Protein AF-A2GBV6-F1 (afdb_monomer_lite)

pLDDT: mean 85.14, std 10.29, range [37.47, 96.88]

Organism: Trichomonas vaginalis (strain ATCC PRA-98 / G3) (NCBI:txid412133)

Sequence (72 aa):
MTNKVTEAMKQKFLVEYIKSGTIPEGFYIHTMKDGRVQFRKIKQPLDKEGILRKIKLHEDNIAELKKKLEEL

Secondary structure (DSSP, 8-state):
---PPPHHHHHHHHHHHHHH----TTEEEEE-TTS-EEEEE-----SHHHHHHHHHHHHHHHHHHHHHHHT-

Radius of gyration: 18.33 Å; chains: 1; bounding box: 43×20×45 Å

Foldseek 3Di:
DPPDQDPVNVVVQVVCCVPPVDHDPQWDWDQDPVRDIDTDGNPDDPDPVVVVVVVVVVVVVVVVVVVVVVVD

Structure (mmCIF, N/CA/C/O backbone):
data_AF-A2GBV6-F1
#
_entry.id   AF-A2GBV6-F1
#
loop_
_atom_site.group_PDB
_atom_site.id
_atom_site.type_symbol
_atom_site.label_atom_id
_atom_site.label_alt_id
_atom_site.label_comp_id
_atom_site.label_asym_id
_atom_site.label_entity_id
_atom_site.label_seq_id
_atom_site.pdbx_PDB_ins_code
_atom_site.Cartn_x
_atom_site.Cartn_y
_atom_site.Cartn_z
_atom_site.occupancy
_atom_site.B_iso_or_equiv
_atom_site.auth_seq_id
_atom_site.auth_comp_id
_atom_site.auth_asym_id
_atom_site.auth_atom_id
_atom_site.pdbx_PDB_model_num
ATOM 1 N N . MET A 1 1 ? 16.828 7.148 3.922 1.00 37.47 1 MET A N 1
ATOM 2 C CA . MET A 1 1 ? 16.656 7.945 2.686 1.00 37.47 1 MET A CA 1
ATOM 3 C C . MET A 1 1 ? 15.349 7.546 2.017 1.00 37.47 1 MET A C 1
ATOM 5 O O . MET A 1 1 ? 15.203 6.399 1.618 1.00 37.47 1 MET A O 1
ATOM 9 N N . THR A 1 2 ? 14.361 8.434 1.935 1.00 52.03 2 THR A N 1
ATOM 10 C CA . THR A 1 2 ? 13.152 8.191 1.136 1.00 52.03 2 THR A CA 1
ATOM 11 C C . THR A 1 2 ? 13.459 8.534 -0.317 1.00 52.03 2 THR A C 1
ATOM 13 O O . THR A 1 2 ? 13.326 9.681 -0.730 1.00 52.03 2 THR A O 1
ATOM 16 N N . ASN A 1 3 ? 13.889 7.540 -1.101 1.00 61.25 3 ASN A N 1
ATOM 17 C CA . ASN A 1 3 ? 14.072 7.719 -2.542 1.00 61.25 3 ASN A CA 1
ATOM 18 C C . ASN A 1 3 ? 12.736 8.155 -3.158 1.00 61.25 3 ASN A C 1
ATOM 20 O O . ASN A 1 3 ? 11.747 7.413 -3.146 1.00 61.25 3 ASN A O 1
ATOM 24 N N . LYS A 1 4 ? 12.691 9.407 -3.616 1.00 71.62 4 LYS A N 1
ATOM 25 C CA . LYS A 1 4 ? 11.523 9.997 -4.263 1.00 71.62 4 LYS A CA 1
ATOM 26 C C . 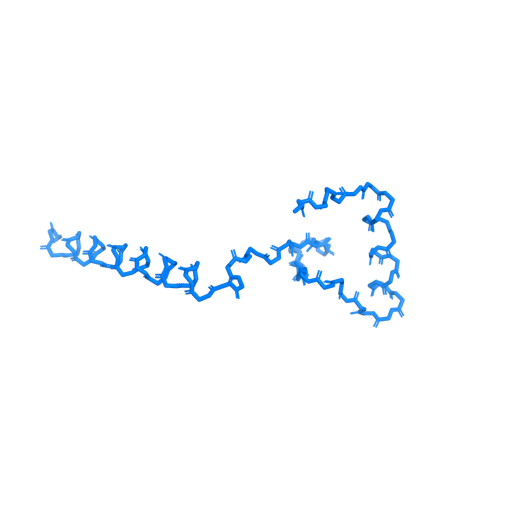LYS A 1 4 ? 11.386 9.349 -5.638 1.00 71.62 4 LYS A C 1
ATOM 28 O O . LYS A 1 4 ? 12.327 9.365 -6.423 1.00 71.62 4 LYS A O 1
ATOM 33 N N . VAL A 1 5 ? 10.227 8.758 -5.915 1.00 78.12 5 VAL A N 1
ATOM 34 C CA . VAL A 1 5 ? 9.955 8.141 -7.220 1.00 78.12 5 VAL A CA 1
ATOM 35 C C . VAL A 1 5 ? 9.840 9.250 -8.265 1.00 78.12 5 VAL A C 1
ATOM 37 O O . VAL A 1 5 ? 8.982 10.125 -8.133 1.00 78.12 5 VAL A O 1
ATOM 40 N N . THR A 1 6 ? 10.703 9.226 -9.279 1.00 85.44 6 THR A N 1
ATOM 41 C CA . THR A 1 6 ? 10.695 10.188 -10.392 1.00 85.44 6 THR A CA 1
ATOM 42 C C . THR A 1 6 ? 9.750 9.730 -11.508 1.00 85.44 6 THR A C 1
ATOM 44 O O . THR A 1 6 ? 9.374 8.559 -11.569 1.00 85.44 6 THR A O 1
ATOM 47 N N . GLU A 1 7 ? 9.368 10.628 -12.422 1.00 83.12 7 GLU A N 1
ATOM 48 C CA . GLU A 1 7 ? 8.521 10.268 -13.576 1.00 83.12 7 GLU A CA 1
ATOM 49 C C . GLU A 1 7 ? 9.171 9.214 -14.484 1.00 83.12 7 GLU A C 1
ATOM 51 O O . GLU A 1 7 ? 8.511 8.263 -14.899 1.00 83.12 7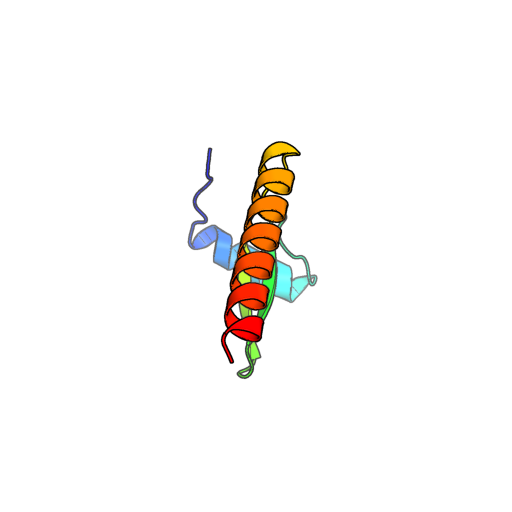 GLU A O 1
ATOM 56 N N . ALA A 1 8 ? 10.484 9.308 -14.711 1.00 86.31 8 ALA A N 1
ATOM 57 C CA . ALA A 1 8 ? 11.227 8.312 -15.483 1.00 86.31 8 ALA A CA 1
ATOM 58 C C . ALA A 1 8 ? 11.148 6.908 -14.849 1.00 86.31 8 ALA A C 1
ATOM 60 O O . ALA A 1 8 ? 10.981 5.911 -15.552 1.00 86.31 8 ALA A O 1
ATOM 61 N N . MET A 1 9 ? 11.197 6.819 -13.513 1.00 86.69 9 MET A N 1
ATOM 62 C CA . MET A 1 9 ? 11.017 5.546 -12.805 1.00 86.69 9 MET A CA 1
ATOM 63 C C . MET A 1 9 ? 9.600 4.995 -12.981 1.00 86.69 9 MET A C 1
ATOM 65 O O . MET A 1 9 ? 9.443 3.799 -13.204 1.00 86.69 9 MET A O 1
ATOM 69 N N . LYS A 1 10 ? 8.569 5.851 -12.934 1.00 83.31 10 LYS A N 1
ATOM 70 C CA . LYS A 1 10 ? 7.174 5.425 -13.146 1.00 83.31 10 LYS A CA 1
ATOM 71 C C . LYS A 1 10 ? 6.963 4.846 -14.543 1.00 83.31 10 LYS A C 1
ATOM 73 O O . LYS A 1 10 ? 6.316 3.811 -14.675 1.00 83.31 10 LYS A O 1
ATOM 78 N N . GLN A 1 11 ? 7.528 5.484 -15.570 1.00 86.25 11 GLN A N 1
ATOM 79 C CA . GLN A 1 11 ? 7.460 4.982 -16.945 1.00 86.25 11 GLN A CA 1
ATOM 80 C C . GLN A 1 11 ? 8.147 3.620 -17.074 1.00 86.25 11 GLN A C 1
ATOM 82 O O . GLN A 1 11 ? 7.571 2.696 -17.646 1.00 86.25 11 GLN A O 1
ATOM 87 N N . LYS A 1 12 ? 9.335 3.461 -16.476 1.00 89.12 12 LYS A N 1
ATOM 88 C CA . LYS A 1 12 ? 10.043 2.176 -16.449 1.00 89.12 12 LYS A CA 1
ATOM 89 C C . LYS A 1 12 ? 9.216 1.078 -15.767 1.00 89.12 12 LYS A C 1
ATOM 91 O O . LYS A 1 12 ? 9.070 0.000 -16.334 1.00 89.12 12 LYS A O 1
ATOM 96 N N . PHE A 1 13 ? 8.620 1.373 -14.611 1.00 89.50 13 PHE A N 1
ATOM 97 C CA . PHE A 1 13 ? 7.767 0.428 -13.880 1.00 89.50 13 PHE A CA 1
ATOM 98 C C . PHE A 1 13 ? 6.557 -0.019 -14.698 1.00 89.50 13 PHE A C 1
ATOM 100 O O . PHE A 1 13 ? 6.229 -1.202 -14.714 1.00 89.50 13 PHE A O 1
ATOM 107 N N . LEU A 1 14 ? 5.910 0.912 -15.404 1.00 88.00 14 LEU A N 1
ATOM 108 C CA . LEU A 1 14 ? 4.778 0.591 -16.266 1.00 88.00 14 LEU A CA 1
ATOM 109 C C . LEU A 1 14 ? 5.192 -0.335 -17.419 1.00 88.00 14 LEU A C 1
ATOM 111 O O . LEU A 1 14 ? 4.501 -1.314 -17.689 1.00 88.00 14 LEU A O 1
ATOM 115 N N . VAL A 1 15 ? 6.321 -0.053 -18.076 1.00 90.06 15 VAL A N 1
ATOM 116 C CA . VAL A 1 15 ? 6.831 -0.881 -19.180 1.00 90.06 15 VAL A CA 1
ATOM 117 C C . VAL A 1 15 ? 7.174 -2.294 -18.706 1.00 90.06 15 VAL A C 1
ATOM 119 O O . VAL A 1 15 ? 6.808 -3.258 -19.375 1.00 90.06 15 VAL A O 1
ATOM 122 N N . GLU A 1 16 ? 7.850 -2.434 -17.565 1.00 91.25 16 GLU A N 1
ATOM 123 C CA . GLU A 1 16 ? 8.194 -3.743 -16.989 1.00 91.25 16 GLU A CA 1
ATOM 124 C C . GLU A 1 16 ? 6.940 -4.525 -16.585 1.00 91.25 16 GLU A C 1
ATOM 126 O O . GLU A 1 16 ? 6.800 -5.697 -16.929 1.00 91.25 16 GLU A O 1
ATOM 131 N N . TYR A 1 17 ? 5.971 -3.860 -15.956 1.00 91.69 17 TYR A N 1
ATOM 132 C CA . TYR A 1 17 ? 4.704 -4.486 -15.596 1.00 91.69 17 TYR A CA 1
ATOM 133 C C . TYR A 1 17 ? 3.929 -4.998 -16.821 1.00 91.69 17 TYR A C 1
ATOM 135 O O . TYR A 1 17 ? 3.434 -6.120 -16.799 1.00 91.69 17 TYR A O 1
ATOM 143 N N . ILE A 1 18 ? 3.867 -4.226 -17.913 1.00 88.19 18 ILE A N 1
ATOM 144 C CA . ILE A 1 18 ? 3.185 -4.648 -19.150 1.00 88.19 18 ILE A CA 1
ATOM 145 C C . ILE A 1 18 ? 3.922 -5.807 -19.836 1.00 88.19 18 ILE A C 1
ATOM 147 O O . ILE A 1 18 ? 3.280 -6.706 -20.373 1.00 88.19 18 ILE A O 1
ATOM 151 N N . LYS A 1 19 ? 5.261 -5.799 -19.839 1.00 92.69 19 LYS A N 1
ATOM 152 C CA . LYS A 1 19 ? 6.063 -6.816 -20.539 1.00 92.69 19 LYS A CA 1
ATOM 153 C C . LYS A 1 19 ? 6.112 -8.160 -19.817 1.00 92.69 19 LYS A C 1
ATOM 155 O O . LYS A 1 19 ? 6.093 -9.190 -20.481 1.00 92.69 19 LYS A O 1
ATOM 160 N N . SER A 1 20 ? 6.238 -8.153 -18.492 1.00 92.19 20 SER A N 1
ATOM 161 C CA . SER A 1 20 ? 6.538 -9.362 -17.710 1.00 92.19 20 SER A CA 1
ATOM 162 C C . SER A 1 20 ? 5.652 -9.554 -16.481 1.00 92.19 20 SER A C 1
ATOM 164 O O . SER A 1 20 ? 5.850 -10.511 -15.738 1.00 92.19 20 SER A O 1
ATOM 166 N N . GLY A 1 21 ? 4.700 -8.653 -16.222 1.00 88.19 21 GLY A N 1
ATOM 167 C CA . GLY A 1 21 ? 3.896 -8.678 -14.997 1.00 88.19 21 GLY A CA 1
ATOM 168 C C . GLY A 1 21 ? 4.690 -8.330 -13.734 1.00 88.19 21 GLY A C 1
ATOM 169 O O . GLY A 1 21 ? 4.190 -8.512 -12.625 1.00 88.19 21 GLY A O 1
ATOM 170 N N . THR A 1 22 ? 5.926 -7.838 -13.871 1.00 90.94 22 THR A N 1
ATOM 171 C CA . THR A 1 22 ? 6.811 -7.555 -12.736 1.00 90.94 22 THR A CA 1
ATOM 172 C C . THR A 1 22 ? 6.345 -6.315 -11.980 1.00 90.94 22 THR A C 1
ATOM 174 O O . THR A 1 22 ? 6.118 -5.256 -12.564 1.00 90.94 22 THR A O 1
ATOM 177 N N . ILE A 1 23 ? 6.233 -6.440 -10.657 1.00 86.50 23 ILE A N 1
ATOM 178 C CA . ILE A 1 23 ? 5.899 -5.333 -9.760 1.00 86.50 23 ILE A CA 1
ATOM 179 C C . ILE A 1 23 ? 7.179 -4.915 -9.022 1.00 86.50 23 ILE A C 1
ATOM 181 O O . ILE A 1 23 ? 7.829 -5.774 -8.424 1.00 86.50 23 ILE A O 1
ATOM 185 N N . PRO A 1 24 ? 7.552 -3.622 -9.038 1.00 85.94 24 PRO A N 1
ATOM 186 C CA . PRO A 1 24 ? 8.716 -3.132 -8.308 1.00 85.94 24 PRO A CA 1
ATOM 187 C C . PRO A 1 24 ? 8.624 -3.415 -6.805 1.00 85.94 24 PRO A C 1
ATOM 189 O O . PRO A 1 24 ? 7.555 -3.291 -6.201 1.00 85.94 24 PRO A O 1
ATOM 192 N N . GLU A 1 25 ? 9.760 -3.726 -6.183 1.00 83.06 25 GLU A N 1
ATOM 193 C CA . GLU A 1 25 ? 9.828 -3.993 -4.746 1.00 83.06 25 GLU A CA 1
ATOM 194 C C . GLU A 1 25 ? 9.294 -2.811 -3.918 1.00 83.06 25 GLU A C 1
ATOM 196 O O . GLU A 1 25 ? 9.577 -1.639 -4.183 1.00 83.06 25 GLU A O 1
ATOM 201 N N . GLY A 1 26 ? 8.493 -3.120 -2.896 1.00 80.94 26 GLY A N 1
ATOM 202 C CA . GLY A 1 26 ? 7.855 -2.111 -2.054 1.00 80.94 26 GLY A CA 1
ATOM 203 C C . GLY A 1 26 ? 6.629 -1.447 -2.689 1.00 80.94 26 GLY A C 1
ATOM 204 O O . GLY A 1 26 ? 6.124 -0.470 -2.128 1.00 80.94 26 GLY A O 1
ATOM 205 N N . PHE A 1 27 ? 6.125 -1.962 -3.814 1.00 85.50 27 PHE A N 1
ATOM 206 C CA . PHE A 1 27 ? 4.874 -1.537 -4.442 1.00 85.50 27 PHE A CA 1
ATOM 207 C C . PHE A 1 27 ? 3.899 -2.707 -4.609 1.00 85.50 27 PHE A C 1
ATOM 209 O O . PHE A 1 27 ? 4.289 -3.867 -4.667 1.00 85.50 27 PHE A O 1
ATOM 216 N N . TYR A 1 28 ? 2.613 -2.384 -4.695 1.00 87.56 28 TYR A N 1
ATOM 217 C CA . TYR A 1 28 ? 1.552 -3.286 -5.133 1.00 87.56 28 TYR A CA 1
ATOM 218 C C . TYR A 1 28 ? 0.705 -2.600 -6.206 1.00 87.56 28 TYR A C 1
ATOM 220 O O . TYR A 1 28 ? 0.670 -1.368 -6.295 1.00 87.56 28 TYR A O 1
ATOM 228 N N . ILE A 1 29 ? 0.016 -3.399 -7.018 1.00 89.69 29 ILE A N 1
ATOM 229 C CA . ILE A 1 29 ? -0.886 -2.899 -8.054 1.00 89.69 29 ILE A CA 1
ATOM 230 C C . ILE A 1 29 ? -2.299 -2.772 -7.498 1.00 89.69 29 ILE A C 1
ATOM 232 O O . ILE A 1 29 ? -2.835 -3.700 -6.897 1.00 89.69 29 ILE A O 1
ATOM 236 N N . HIS A 1 30 ? -2.914 -1.618 -7.728 1.00 88.88 30 HIS A N 1
ATOM 237 C CA . HIS A 1 30 ? -4.339 -1.411 -7.544 1.00 88.88 30 HIS A CA 1
ATOM 238 C C . HIS A 1 30 ? -4.979 -1.126 -8.900 1.00 88.88 30 HIS A C 1
ATOM 240 O O . HIS A 1 30 ? -4.742 -0.071 -9.494 1.00 88.88 30 HIS A O 1
ATOM 246 N N . THR A 1 31 ? -5.770 -2.076 -9.390 1.00 88.19 31 THR A N 1
ATOM 247 C CA . THR A 1 31 ? -6.549 -1.913 -10.618 1.00 88.19 31 THR A CA 1
ATOM 248 C C . THR A 1 31 ? -7.858 -1.210 -10.284 1.00 88.19 31 THR A C 1
ATOM 250 O O . THR A 1 31 ? -8.643 -1.681 -9.460 1.00 88.19 31 THR A O 1
ATOM 253 N N . MET A 1 32 ? -8.076 -0.059 -10.904 1.00 89.50 32 MET A N 1
ATOM 254 C CA . MET A 1 32 ? -9.289 0.737 -10.764 1.00 89.50 32 MET A CA 1
ATOM 255 C C . MET A 1 32 ? -10.420 0.140 -11.615 1.00 89.50 32 MET A C 1
ATOM 257 O O . MET A 1 32 ? -10.179 -0.597 -12.571 1.00 89.50 32 MET A O 1
ATOM 261 N N . LYS A 1 33 ? -11.674 0.490 -11.300 1.00 89.50 33 LYS A N 1
ATOM 262 C CA . LYS A 1 33 ? -12.865 -0.002 -12.024 1.00 89.50 33 LYS A CA 1
ATOM 263 C C . LYS A 1 33 ? -12.891 0.371 -13.512 1.00 89.50 33 LYS A C 1
ATOM 265 O O . LYS A 1 33 ? -13.551 -0.300 -14.291 1.00 89.50 33 LYS A O 1
ATOM 270 N N . ASP A 1 34 ? -12.186 1.430 -13.892 1.00 91.31 34 ASP A N 1
ATOM 271 C CA . ASP A 1 34 ? -12.053 1.908 -15.272 1.00 91.31 34 ASP A CA 1
ATOM 272 C C . ASP A 1 34 ? -10.851 1.295 -16.014 1.00 91.31 34 ASP A C 1
ATOM 274 O O . ASP A 1 34 ? -10.461 1.776 -17.074 1.00 91.31 34 ASP A O 1
ATOM 278 N N . GLY A 1 35 ? -10.233 0.252 -15.450 1.00 83.81 35 GLY A N 1
ATOM 279 C CA . GLY A 1 35 ? -9.097 -0.443 -16.051 1.00 83.81 35 GLY A CA 1
ATOM 280 C C . GLY A 1 35 ? 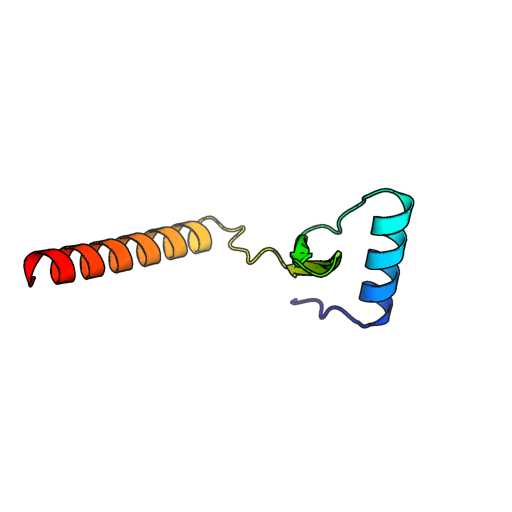-7.751 0.259 -15.861 1.00 83.81 35 GLY A C 1
ATOM 281 O O . GLY A 1 35 ? -6.727 -0.278 -16.281 1.00 83.81 35 GLY A O 1
ATOM 282 N N . ARG A 1 36 ? -7.699 1.426 -15.199 1.00 87.44 36 ARG A N 1
ATOM 283 C CA . ARG A 1 36 ? -6.420 2.077 -14.881 1.00 87.44 36 ARG A CA 1
ATOM 284 C C . ARG A 1 36 ? -5.651 1.291 -13.824 1.00 87.44 36 ARG A C 1
ATOM 286 O O . ARG A 1 36 ? -6.206 0.847 -12.821 1.00 87.44 36 ARG A O 1
ATOM 293 N N . VAL A 1 37 ? -4.340 1.196 -14.017 1.00 85.88 37 VAL A N 1
ATOM 294 C CA . VAL A 1 37 ? -3.413 0.521 -13.104 1.00 85.88 37 VAL A CA 1
ATOM 295 C C . VAL A 1 37 ? -2.677 1.564 -12.266 1.00 85.88 37 VAL A C 1
ATOM 297 O O . VAL A 1 37 ? -2.011 2.447 -12.805 1.00 85.88 37 VAL A O 1
ATOM 300 N N . GLN A 1 38 ? -2.781 1.466 -10.940 1.00 88.19 38 GLN A N 1
ATOM 301 C CA . GLN A 1 38 ? -2.078 2.344 -10.008 1.00 88.19 38 GLN A CA 1
ATOM 302 C C . GLN A 1 38 ? -1.034 1.568 -9.202 1.00 88.19 38 GLN A C 1
ATOM 304 O O . GLN A 1 38 ? -1.369 0.666 -8.436 1.00 88.19 38 GLN A O 1
ATOM 309 N N . PHE A 1 39 ? 0.229 1.982 -9.304 1.00 88.00 39 PHE A N 1
ATOM 310 C CA . PHE A 1 39 ? 1.299 1.509 -8.427 1.00 88.00 39 PHE A CA 1
ATOM 311 C C . PHE A 1 39 ? 1.188 2.211 -7.075 1.00 88.00 39 PHE A C 1
ATOM 313 O O . PHE A 1 39 ? 1.370 3.427 -6.970 1.00 88.00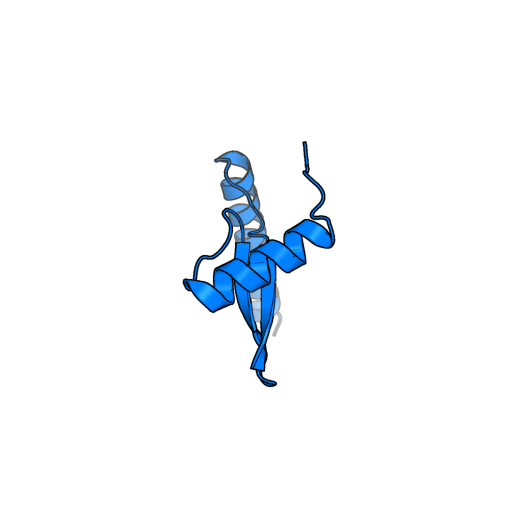 39 PHE A O 1
ATOM 320 N N . ARG A 1 40 ? 0.891 1.453 -6.023 1.00 86.69 40 ARG A N 1
ATOM 321 C CA . ARG A 1 40 ? 0.805 1.963 -4.657 1.00 86.69 40 ARG A CA 1
ATOM 322 C C . ARG A 1 40 ? 1.984 1.475 -3.846 1.00 86.69 40 ARG A C 1
ATOM 324 O O . ARG A 1 40 ? 2.293 0.291 -3.832 1.00 86.69 40 ARG A O 1
ATOM 331 N N . LYS A 1 41 ? 2.635 2.397 -3.141 1.00 84.81 41 LYS A N 1
ATOM 332 C CA . LYS A 1 41 ? 3.723 2.045 -2.233 1.00 84.81 41 LYS A CA 1
ATOM 333 C C . LYS A 1 41 ? 3.156 1.260 -1.054 1.00 84.81 41 LYS A C 1
ATOM 335 O O . LYS A 1 41 ? 2.181 1.692 -0.430 1.00 84.81 41 LYS A O 1
ATOM 340 N N . ILE A 1 42 ? 3.780 0.136 -0.731 1.00 81.94 42 ILE A N 1
ATOM 341 C CA . ILE A 1 42 ? 3.520 -0.589 0.506 1.00 81.94 42 ILE A CA 1
ATOM 342 C C . ILE A 1 42 ? 3.931 0.351 1.639 1.00 81.94 42 ILE A C 1
ATOM 344 O O . ILE A 1 42 ? 5.100 0.719 1.782 1.00 81.94 42 ILE A O 1
ATOM 348 N N . LYS A 1 43 ? 2.944 0.807 2.417 1.00 73.94 43 LYS A N 1
ATOM 349 C CA . LYS A 1 43 ? 3.212 1.571 3.633 1.00 73.94 43 LYS A CA 1
ATOM 350 C C . LYS A 1 43 ? 3.823 0.601 4.634 1.00 73.94 43 LYS A C 1
ATOM 352 O O . LYS A 1 43 ? 3.098 -0.163 5.268 1.00 73.94 43 LYS A O 1
ATOM 357 N N . GL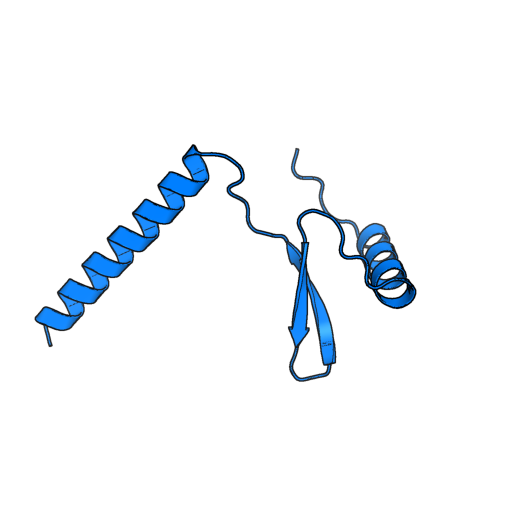N A 1 44 ? 5.150 0.623 4.716 1.00 69.56 44 GLN A N 1
ATOM 358 C CA . GLN A 1 44 ? 5.893 -0.032 5.780 1.00 69.56 44 GLN A CA 1
ATOM 359 C C . GLN A 1 44 ? 5.304 0.393 7.131 1.00 69.56 44 GLN A C 1
ATOM 361 O O . GLN A 1 44 ? 4.875 1.538 7.304 1.00 69.56 44 GLN A O 1
ATOM 366 N N . PRO A 1 45 ? 5.212 -0.563 8.048 1.00 62.94 45 PRO A N 1
ATOM 367 C CA . PRO A 1 45 ? 6.356 -0.756 8.919 1.00 62.94 45 PRO A CA 1
ATOM 368 C C . PRO A 1 45 ? 7.021 -2.098 8.629 1.00 62.94 45 PRO A C 1
ATOM 370 O O . PRO A 1 45 ? 6.381 -3.138 8.740 1.00 62.94 45 PRO A O 1
ATOM 373 N N . LEU A 1 46 ? 8.280 -2.074 8.188 1.00 63.97 46 LEU A N 1
ATOM 374 C CA . LEU A 1 46 ? 9.079 -3.297 8.045 1.00 63.97 46 LEU A CA 1
ATOM 375 C C . LEU A 1 46 ? 9.827 -3.636 9.335 1.00 63.97 46 LEU A C 1
ATOM 377 O O . LEU A 1 46 ? 10.381 -4.725 9.444 1.00 63.97 46 LEU A O 1
ATOM 381 N N . ASP A 1 47 ? 9.852 -2.725 10.306 1.00 76.81 47 ASP A N 1
ATOM 382 C CA . ASP A 1 47 ? 10.450 -2.948 11.610 1.00 76.81 47 ASP A CA 1
ATOM 383 C C . ASP A 1 47 ? 9.417 -3.447 12.629 1.00 76.81 47 ASP A C 1
ATOM 385 O O . ASP A 1 47 ? 8.218 -3.156 12.575 1.00 76.81 47 ASP A O 1
ATOM 389 N N . LYS A 1 48 ? 9.910 -4.228 13.594 1.00 80.56 48 LYS A N 1
ATOM 390 C CA . LYS A 1 48 ? 9.100 -4.788 14.683 1.00 80.56 48 LYS A CA 1
ATOM 391 C C . LYS A 1 48 ? 8.344 -3.691 15.442 1.00 80.56 48 LYS A C 1
ATOM 393 O O . LYS A 1 48 ? 7.181 -3.879 15.790 1.00 80.56 48 LYS A O 1
ATOM 398 N N . GLU A 1 49 ? 8.982 -2.543 15.662 1.00 82.75 49 GLU A N 1
ATOM 399 C CA . GLU A 1 49 ? 8.389 -1.406 16.371 1.00 82.75 49 GLU A CA 1
ATOM 400 C C . GLU A 1 49 ? 7.227 -0.771 15.609 1.00 82.75 49 GLU A C 1
ATOM 402 O O . GLU A 1 49 ? 6.170 -0.517 16.192 1.00 82.75 49 GLU A O 1
ATOM 407 N N . GLY A 1 50 ? 7.368 -0.546 14.302 1.00 81.62 50 GLY A N 1
ATOM 408 C CA . GLY A 1 50 ? 6.291 0.036 13.522 1.00 81.62 50 GLY A CA 1
ATOM 409 C C . GLY A 1 50 ? 5.098 -0.916 13.389 1.00 81.62 50 GLY A C 1
ATOM 410 O O . GLY A 1 50 ? 3.953 -0.455 13.408 1.00 81.62 50 GLY A O 1
ATOM 411 N N . ILE A 1 51 ? 5.338 -2.234 13.315 1.00 83.44 51 ILE A N 1
ATOM 412 C CA . ILE A 1 51 ? 4.270 -3.247 13.333 1.00 83.44 51 ILE A CA 1
ATOM 413 C C . ILE A 1 51 ? 3.515 -3.183 14.665 1.00 83.44 51 ILE A C 1
ATOM 415 O O . ILE A 1 51 ? 2.290 -3.061 14.658 1.00 83.44 51 ILE A O 1
ATOM 419 N N . LEU A 1 52 ? 4.228 -3.177 15.797 1.00 85.81 52 LEU A N 1
ATOM 420 C CA . LEU A 1 52 ? 3.624 -3.068 17.131 1.00 85.81 52 LEU A CA 1
ATOM 421 C C . LEU A 1 52 ? 2.807 -1.781 17.293 1.00 85.81 52 LEU A C 1
ATOM 423 O O . LEU A 1 52 ? 1.680 -1.816 17.785 1.00 85.81 52 LEU A O 1
ATOM 427 N N . ARG A 1 53 ? 3.327 -0.645 16.816 1.00 85.75 53 ARG A N 1
ATOM 428 C CA . ARG A 1 53 ? 2.606 0.635 16.853 1.00 85.75 53 ARG A CA 1
ATOM 429 C C . ARG A 1 53 ? 1.303 0.583 16.056 1.00 85.75 53 ARG A C 1
ATOM 431 O O . ARG A 1 53 ? 0.304 1.167 16.472 1.00 85.75 53 ARG A O 1
ATOM 438 N N . LYS A 1 54 ? 1.307 -0.101 14.909 1.00 83.88 54 LYS A N 1
ATOM 439 C CA . LYS A 1 54 ? 0.118 -0.248 14.065 1.00 83.88 54 LYS A CA 1
ATOM 440 C C . LYS A 1 54 ? -0.923 -1.178 14.690 1.00 83.88 54 LYS A C 1
ATOM 442 O O . LYS A 1 54 ? -2.108 -0.881 14.588 1.00 83.88 54 LYS A O 1
ATOM 447 N N . ILE A 1 55 ? -0.489 -2.251 15.354 1.00 87.00 55 ILE A N 1
ATOM 448 C CA . ILE A 1 55 ? -1.375 -3.130 16.133 1.00 87.00 55 ILE A CA 1
ATOM 449 C C . ILE A 1 55 ? -2.072 -2.320 17.227 1.00 87.00 55 ILE A C 1
ATOM 451 O O . ILE A 1 55 ? -3.298 -2.283 17.246 1.00 87.00 55 ILE A O 1
ATOM 455 N N . LYS A 1 56 ? -1.308 -1.575 18.036 1.00 91.75 56 LYS A N 1
ATOM 456 C CA . LYS A 1 56 ? -1.862 -0.746 19.115 1.00 91.75 56 LYS A CA 1
ATOM 457 C C . LYS A 1 56 ? -2.908 0.257 18.616 1.00 91.75 56 LYS A C 1
ATOM 459 O O . LYS A 1 56 ? -3.984 0.358 19.186 1.00 91.75 56 LYS A O 1
ATOM 464 N N . LEU A 1 57 ? -2.635 0.942 17.501 1.00 91.25 57 LEU A N 1
ATOM 465 C CA . LEU A 1 57 ? -3.600 1.864 16.887 1.00 91.25 57 LEU A CA 1
ATOM 466 C C . LEU A 1 57 ? -4.923 1.166 16.524 1.00 91.25 57 LEU A C 1
ATOM 468 O O . LEU A 1 57 ? -5.997 1.743 16.671 1.00 91.25 57 LEU A O 1
ATOM 472 N N . HIS A 1 58 ? -4.855 -0.059 16.004 1.00 92.25 58 HIS A N 1
ATOM 473 C CA . HIS A 1 58 ? -6.054 -0.818 15.662 1.00 92.25 58 HIS A CA 1
ATOM 474 C C . HIS A 1 58 ? -6.802 -1.313 16.904 1.00 92.25 58 HIS A C 1
ATOM 476 O O . HIS A 1 58 ? -8.030 -1.289 16.895 1.00 92.25 58 HIS A O 1
ATOM 482 N N . GLU A 1 59 ? -6.095 -1.701 17.964 1.00 94.06 59 GLU A N 1
ATOM 483 C CA . GLU A 1 59 ? -6.700 -2.053 19.255 1.00 94.06 59 GLU A CA 1
ATOM 484 C C . GLU A 1 59 ? -7.441 -0.860 19.873 1.00 94.06 59 GLU A C 1
ATOM 486 O O . GLU A 1 59 ? -8.604 -1.004 20.254 1.00 94.06 59 GLU A O 1
ATOM 491 N N . ASP A 1 60 ? -6.822 0.326 19.876 1.00 95.88 60 ASP A N 1
ATOM 492 C CA . ASP A 1 60 ? -7.429 1.566 20.376 1.00 95.88 60 ASP A CA 1
ATOM 493 C C . ASP A 1 60 ? -8.706 1.914 19.588 1.00 95.88 60 ASP A C 1
ATOM 495 O O . ASP A 1 60 ? -9.759 2.175 20.173 1.00 95.88 60 ASP A O 1
ATOM 499 N N . ASN A 1 61 ? -8.655 1.827 18.252 1.00 95.25 61 ASN A N 1
ATOM 500 C CA . ASN A 1 61 ? -9.825 2.066 17.401 1.00 95.25 61 ASN A CA 1
ATOM 501 C C . ASN A 1 61 ? -10.957 1.061 17.672 1.00 95.25 61 ASN A C 1
ATOM 503 O O . ASN A 1 61 ? -12.130 1.429 17.654 1.00 95.25 61 ASN A O 1
ATOM 507 N N . ILE A 1 62 ? -10.631 -0.215 17.904 1.00 96.62 62 ILE A N 1
ATOM 508 C CA . ILE A 1 62 ? -11.629 -1.239 18.240 1.00 96.62 62 ILE A CA 1
ATOM 509 C C . ILE A 1 62 ? -12.266 -0.933 19.598 1.00 96.62 62 ILE A C 1
ATOM 511 O O . ILE A 1 62 ? -13.482 -1.065 19.732 1.00 96.62 62 ILE A O 1
ATOM 515 N N . ALA A 1 63 ? -11.480 -0.521 20.593 1.00 96.56 63 ALA A N 1
ATOM 516 C CA . ALA A 1 63 ? -11.997 -0.145 21.905 1.00 96.56 63 ALA A CA 1
ATOM 517 C C . ALA A 1 63 ? -12.954 1.055 21.813 1.00 96.56 63 ALA A C 1
ATOM 519 O O . ALA A 1 63 ? -14.041 1.018 22.388 1.00 96.56 63 ALA A O 1
ATOM 520 N N . GLU A 1 64 ? -12.601 2.076 21.028 1.00 95.81 64 GLU A N 1
ATOM 521 C CA . GLU A 1 64 ? -13.473 3.228 20.783 1.00 95.81 64 GL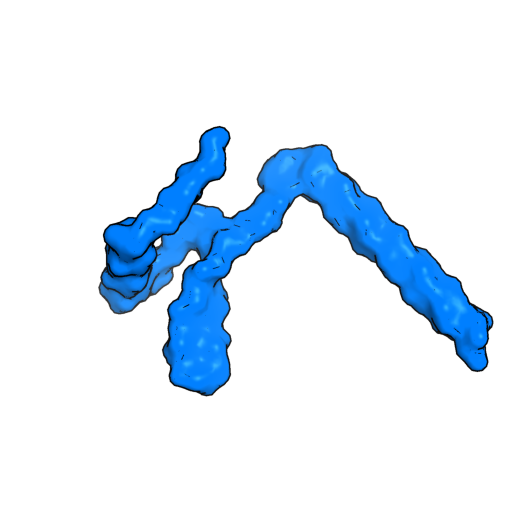U A CA 1
ATOM 522 C C . GLU A 1 64 ? -14.784 2.814 20.098 1.00 95.81 64 GLU A C 1
ATOM 524 O O . GLU A 1 64 ? -15.863 3.250 20.497 1.00 95.81 64 GLU A O 1
ATOM 529 N N . LEU A 1 65 ? -14.710 1.942 19.088 1.00 96.88 65 LEU A N 1
ATOM 530 C CA . LEU A 1 65 ? -15.895 1.436 18.393 1.00 96.88 65 LEU A CA 1
ATOM 531 C C . LEU A 1 65 ? -16.798 0.608 19.312 1.00 96.88 65 LEU A C 1
ATOM 533 O O . LEU A 1 65 ? -18.015 0.751 19.239 1.00 96.88 65 LEU A O 1
ATOM 537 N N . LYS A 1 66 ? -16.226 -0.222 20.192 1.00 95.69 66 LYS A N 1
ATOM 538 C CA . LYS A 1 66 ? -16.995 -0.971 21.197 1.00 95.69 66 LYS A CA 1
ATOM 539 C C . LYS A 1 66 ? -17.714 -0.035 22.160 1.00 95.69 66 LYS A C 1
ATOM 541 O O . LYS A 1 66 ? -18.900 -0.221 22.392 1.00 95.69 66 LYS A O 1
ATOM 546 N N . LYS A 1 67 ? -17.031 1.006 22.640 1.00 95.75 67 LYS A N 1
ATOM 547 C CA . LYS A 1 67 ? -17.645 2.012 23.509 1.00 95.75 67 LYS A CA 1
ATOM 548 C C . LYS A 1 67 ? -18.824 2.710 22.823 1.00 95.75 67 LYS A C 1
ATOM 550 O O . LYS A 1 67 ? -19.894 2.811 23.402 1.00 95.75 67 LYS A O 1
ATOM 555 N N . LYS A 1 68 ? -18.657 3.122 21.562 1.00 94.38 68 LYS A N 1
ATOM 556 C CA . LYS A 1 68 ? -19.748 3.719 20.770 1.00 94.38 68 LYS A CA 1
ATOM 557 C C . LYS A 1 68 ? -20.927 2.767 20.562 1.00 94.38 68 LYS A C 1
ATOM 559 O O . LYS A 1 68 ? -22.046 3.233 20.407 1.00 94.38 68 LYS A O 1
ATOM 564 N N . LEU A 1 69 ? -20.672 1.459 20.517 1.00 92.88 69 LEU A N 1
ATOM 565 C CA . LEU A 1 69 ? -21.716 0.444 20.395 1.00 92.88 69 LEU A CA 1
ATOM 566 C C . LEU A 1 69 ? -22.485 0.237 21.708 1.00 92.88 69 LEU A C 1
ATOM 568 O O . LEU A 1 69 ? -23.670 -0.054 21.655 1.00 92.88 69 LEU A O 1
ATOM 572 N N . GLU A 1 70 ? -21.832 0.382 22.862 1.00 90.81 70 GLU A N 1
ATOM 573 C CA . GLU A 1 70 ? -22.476 0.304 24.186 1.00 90.81 70 GLU A CA 1
ATOM 574 C C . GLU A 1 70 ? -23.304 1.555 24.527 1.00 90.81 70 GLU A C 1
ATOM 576 O O . GLU A 1 70 ? -24.202 1.488 25.361 1.00 90.81 70 GLU A O 1
ATOM 581 N N . GLU A 1 71 ? -23.006 2.691 23.893 1.00 86.94 71 GLU A N 1
ATOM 582 C CA . GLU A 1 71 ? -23.730 3.962 24.050 1.00 86.94 71 GLU A CA 1
ATOM 583 C C . GLU A 1 71 ? -24.950 4.103 23.104 1.00 86.94 71 GLU A C 1
ATOM 585 O O . GLU A 1 71 ? -25.606 5.147 23.116 1.00 86.94 71 GLU A O 1
ATOM 590 N N . LEU A 1 72 ? -25.246 3.079 22.288 1.00 72.25 72 LEU A N 1
ATOM 591 C CA . LEU A 1 72 ? -26.407 2.978 21.384 1.00 72.25 72 LEU A CA 1
ATOM 592 C C . LEU A 1 72 ? -27.581 2.242 22.042 1.00 72.25 72 LEU A C 1
ATOM 594 O O . LEU A 1 72 ? -28.727 2.697 21.825 1.00 72.25 72 LEU A O 1
#